Protein AF-A0A931ZSW9-F1 (afdb_monomer_lite)

Sequence (77 aa):
MRRVGLAAVALSILASPARAQSADARPLPERFPVGETLIYDARFGFINIGQAAMQVLSQDTIRGIPTLHIAFFIQGG

Foldseek 3Di:
DDDPDPPPPPPPPPDDPPVVPPPDPDPPCVVAPAQDKDKDFDDDVVRGFFIKMKGFHDFDADPNRTDTDIDIDGDGD

pLDDT: mean 81.31, std 18.85, range [39.25, 97.88]

Secondary structure (DSSP, 8-state):
------TTSTTSSSS-SGGG-----S-HHHHS-TT-EEEEEEEETTEEEEEEEEEEEEEEEETTEEEEEEEEEEEE-

Structure (mmCIF, N/CA/C/O backbone):
data_AF-A0A931ZSW9-F1
#
_entry.id   AF-A0A931ZSW9-F1
#
loop_
_atom_site.group_PDB
_atom_site.id
_atom_site.type_symbol
_atom_site.label_atom_id
_atom_site.label_alt_id
_atom_site.label_comp_id
_atom_site.label_asym_id
_atom_site.label_entity_id
_atom_site.label_seq_id
_atom_site.p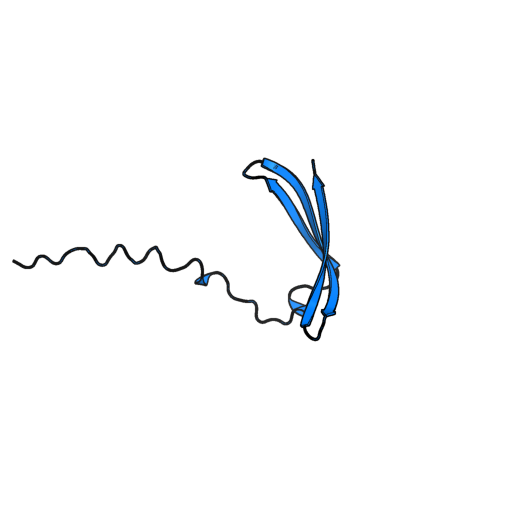dbx_PDB_ins_code
_atom_site.Cartn_x
_atom_site.Cartn_y
_atom_site.Cartn_z
_atom_site.occupancy
_atom_site.B_iso_or_equiv
_atom_site.auth_seq_id
_atom_site.auth_comp_id
_atom_site.auth_asym_id
_atom_site.auth_atom_id
_atom_site.pdbx_PDB_model_num
ATOM 1 N N . MET A 1 1 ? 11.862 -64.462 -0.275 1.00 39.25 1 MET A N 1
ATOM 2 C CA . MET A 1 1 ? 12.754 -63.287 -0.404 1.00 39.25 1 MET A CA 1
ATOM 3 C C . MET A 1 1 ? 11.912 -62.018 -0.313 1.00 39.25 1 MET A C 1
ATOM 5 O O . MET A 1 1 ? 11.089 -61.782 -1.186 1.00 39.25 1 MET A O 1
ATOM 9 N N . ARG A 1 2 ? 12.044 -61.257 0.784 1.00 49.16 2 ARG A N 1
ATOM 10 C CA . ARG A 1 2 ? 11.326 -59.994 1.032 1.00 49.16 2 ARG A CA 1
ATOM 11 C C . ARG A 1 2 ? 11.934 -58.884 0.170 1.00 49.16 2 ARG A C 1
ATOM 13 O O . ARG A 1 2 ? 13.071 -58.496 0.409 1.00 49.16 2 ARG A O 1
ATOM 20 N N . ARG A 1 3 ? 11.184 -58.358 -0.798 1.00 48.50 3 ARG A N 1
ATOM 21 C CA . ARG A 1 3 ? 11.510 -57.089 -1.462 1.00 48.50 3 ARG A CA 1
ATOM 22 C C . ARG A 1 3 ? 10.752 -55.982 -0.738 1.00 48.50 3 ARG A C 1
ATOM 24 O O . ARG A 1 3 ? 9.600 -55.710 -1.049 1.00 48.50 3 ARG A O 1
ATOM 31 N N . VAL A 1 4 ? 11.381 -55.406 0.284 1.00 51.56 4 VAL A N 1
ATOM 32 C CA . VAL A 1 4 ? 10.909 -54.165 0.911 1.00 51.56 4 VAL A CA 1
ATOM 33 C C . VAL A 1 4 ? 11.235 -53.048 -0.078 1.00 51.56 4 VAL A C 1
ATOM 35 O O . VAL A 1 4 ? 12.380 -52.626 -0.198 1.00 51.56 4 VAL A O 1
ATOM 38 N N . GLY A 1 5 ? 10.247 -52.684 -0.895 1.00 44.00 5 GLY A N 1
ATOM 39 C CA . GLY A 1 5 ? 10.377 -51.651 -1.915 1.00 44.00 5 GLY A CA 1
ATOM 40 C C . GLY A 1 5 ? 10.464 -50.270 -1.275 1.00 44.00 5 GLY A C 1
ATOM 41 O O . GLY A 1 5 ? 9.599 -49.892 -0.492 1.00 44.00 5 GLY A O 1
ATOM 42 N N . LEU A 1 6 ? 11.503 -49.532 -1.656 1.00 50.41 6 LEU A N 1
ATOM 43 C CA . LEU A 1 6 ? 11.884 -48.163 -1.286 1.00 50.41 6 LEU A CA 1
ATOM 44 C C . LEU A 1 6 ? 10.831 -47.056 -1.565 1.00 50.41 6 LEU A C 1
ATOM 46 O O . LEU A 1 6 ? 11.173 -45.884 -1.684 1.00 50.41 6 LEU A O 1
ATOM 50 N N . ALA A 1 7 ? 9.543 -47.377 -1.670 1.00 47.97 7 ALA A N 1
ATOM 51 C CA . ALA A 1 7 ? 8.517 -46.452 -2.155 1.00 47.97 7 ALA A CA 1
ATOM 52 C C . ALA A 1 7 ? 8.087 -45.362 -1.148 1.00 47.97 7 ALA A C 1
ATOM 54 O O . ALA A 1 7 ? 7.307 -44.485 -1.504 1.00 47.97 7 ALA A O 1
ATOM 55 N N . ALA A 1 8 ? 8.579 -45.377 0.095 1.00 50.53 8 ALA A N 1
ATOM 56 C CA . ALA A 1 8 ? 8.086 -44.479 1.145 1.00 50.53 8 ALA A CA 1
ATOM 57 C C . ALA A 1 8 ? 8.842 -43.140 1.281 1.00 50.53 8 ALA A C 1
ATOM 59 O O . ALA A 1 8 ? 8.414 -42.291 2.056 1.00 50.53 8 ALA A O 1
ATOM 60 N N . VAL A 1 9 ? 9.943 -42.912 0.552 1.00 51.72 9 VAL A N 1
ATOM 61 C CA . VAL A 1 9 ? 10.776 -41.699 0.743 1.00 51.72 9 VAL A CA 1
ATOM 62 C C . VAL A 1 9 ? 10.442 -40.570 -0.245 1.00 51.72 9 VAL A C 1
ATOM 64 O O . VAL A 1 9 ? 10.789 -39.420 -0.005 1.00 51.72 9 VAL A O 1
ATOM 67 N N . ALA A 1 10 ? 9.707 -40.844 -1.327 1.00 49.09 10 ALA A N 1
ATOM 68 C CA . ALA A 1 10 ? 9.454 -39.849 -2.376 1.00 49.09 10 ALA A CA 1
ATOM 69 C C . ALA A 1 10 ? 8.293 -38.869 -2.089 1.00 49.09 10 ALA A C 1
ATOM 71 O O . ALA A 1 10 ? 8.104 -37.923 -2.849 1.00 49.09 10 ALA A O 1
ATOM 72 N N . LEU A 1 11 ? 7.518 -39.056 -1.011 1.00 51.91 11 LEU A N 1
ATOM 73 C CA . LEU A 1 11 ? 6.323 -38.240 -0.731 1.00 51.91 11 LEU A CA 1
ATOM 74 C C . LEU A 1 11 ? 6.518 -37.127 0.315 1.00 51.91 11 LEU A C 1
ATOM 76 O O . LEU A 1 11 ? 5.558 -36.439 0.652 1.00 51.91 11 LEU A O 1
ATOM 80 N N . SER A 1 12 ? 7.727 -36.927 0.843 1.00 53.69 12 SER A N 1
ATOM 81 C CA . SER A 1 12 ? 7.969 -35.951 1.918 1.00 53.69 12 SER A CA 1
ATOM 82 C C . SER A 1 12 ? 8.271 -34.526 1.437 1.00 53.69 12 SER A C 1
ATOM 84 O O . SER A 1 12 ? 8.242 -33.607 2.249 1.00 53.69 12 SER A O 1
ATOM 86 N N . ILE A 1 13 ? 8.524 -34.303 0.140 1.00 57.72 13 ILE A N 1
ATOM 87 C CA . ILE A 1 13 ? 9.004 -32.998 -0.367 1.00 57.72 13 ILE A CA 1
ATOM 88 C C . ILE A 1 13 ? 7.859 -32.090 -0.861 1.00 57.72 13 ILE A C 1
ATOM 90 O O . ILE A 1 13 ? 8.032 -30.884 -0.999 1.00 57.72 13 ILE A O 1
ATOM 94 N N . LEU A 1 14 ? 6.652 -32.621 -1.075 1.00 54.75 14 LEU A N 1
ATOM 95 C CA . LEU A 1 14 ? 5.520 -31.833 -1.595 1.00 54.75 14 LEU A CA 1
ATOM 96 C C . LEU A 1 14 ? 4.679 -31.154 -0.502 1.00 54.75 14 LEU A C 1
ATOM 98 O O . LEU A 1 14 ? 3.808 -30.341 -0.806 1.00 54.75 14 LEU A O 1
ATOM 102 N N . ALA A 1 15 ? 4.936 -31.453 0.772 1.00 58.38 15 ALA A N 1
ATOM 103 C CA . ALA A 1 15 ? 4.195 -30.895 1.892 1.00 58.38 15 ALA A CA 1
ATOM 104 C C . ALA A 1 15 ? 5.018 -29.819 2.613 1.00 58.38 15 ALA A C 1
ATOM 106 O O . ALA A 1 15 ? 5.664 -30.124 3.614 1.00 58.38 15 ALA A O 1
ATOM 107 N N . SER A 1 16 ? 4.946 -28.565 2.139 1.00 56.28 16 SER A N 1
ATOM 108 C CA . SER A 1 16 ? 4.795 -27.336 2.961 1.00 56.28 16 SER A CA 1
ATOM 109 C C . SER A 1 16 ? 5.569 -26.108 2.439 1.00 56.28 16 SER A C 1
ATOM 111 O O . SER A 1 16 ? 6.610 -25.770 2.994 1.00 56.28 16 SER A O 1
ATOM 113 N N . PRO A 1 17 ? 5.000 -25.294 1.533 1.00 55.84 17 PRO A N 1
ATOM 114 C CA . PRO A 1 17 ? 5.102 -23.842 1.678 1.00 55.84 17 PRO A CA 1
ATOM 115 C C . PRO A 1 17 ? 4.015 -23.309 2.635 1.00 55.84 17 PRO A C 1
ATOM 117 O O . PRO A 1 17 ? 4.178 -22.261 3.247 1.00 55.84 17 PRO A O 1
ATOM 120 N N . ALA A 1 18 ? 2.928 -24.066 2.844 1.00 55.47 18 ALA A N 1
ATOM 121 C CA . ALA A 1 18 ? 1.766 -23.627 3.622 1.00 55.47 18 ALA A CA 1
ATOM 122 C C . ALA A 1 18 ? 2.033 -23.416 5.128 1.00 55.47 18 ALA A C 1
ATOM 124 O O . ALA A 1 18 ? 1.295 -22.682 5.774 1.00 55.47 18 ALA A O 1
ATOM 125 N N . ARG A 1 19 ? 3.085 -24.024 5.701 1.00 53.91 19 ARG A N 1
ATOM 126 C CA . ARG A 1 19 ? 3.445 -23.849 7.125 1.00 53.91 19 ARG A CA 1
ATOM 127 C C . ARG A 1 19 ? 4.205 -22.557 7.436 1.00 53.91 19 ARG A C 1
ATOM 129 O O . ARG A 1 19 ? 4.378 -22.256 8.611 1.00 53.91 19 ARG A O 1
ATOM 136 N N . ALA A 1 20 ? 4.667 -21.816 6.429 1.00 58.38 20 ALA A N 1
ATOM 137 C CA . ALA A 1 20 ? 5.433 -20.588 6.650 1.00 58.38 20 ALA A CA 1
ATOM 138 C C . ALA A 1 20 ? 4.546 -19.343 6.833 1.00 58.38 20 ALA A C 1
ATOM 140 O O . ALA A 1 20 ? 5.011 -18.333 7.354 1.00 58.38 20 ALA A O 1
ATOM 141 N N . GLN A 1 21 ? 3.266 -19.408 6.450 1.00 62.22 21 GLN A N 1
ATOM 142 C CA . GLN A 1 21 ? 2.336 -18.291 6.598 1.00 62.22 21 GLN A CA 1
ATOM 143 C C . GLN A 1 21 ? 1.617 -18.376 7.953 1.00 62.22 21 GLN A C 1
ATOM 145 O O . GLN A 1 21 ? 0.428 -18.684 8.028 1.00 62.22 21 GLN A O 1
ATOM 150 N N . SER A 1 22 ? 2.334 -18.124 9.048 1.00 67.62 22 SER A N 1
ATOM 151 C CA . SER A 1 22 ? 1.668 -17.849 10.324 1.00 67.62 22 SER A CA 1
ATOM 152 C C . SER A 1 22 ? 0.890 -16.544 10.175 1.00 67.62 22 SER A C 1
ATOM 154 O O . SER A 1 22 ? 1.485 -15.481 10.004 1.00 67.62 22 SER A O 1
ATOM 156 N N . ALA A 1 23 ? -0.441 -16.620 10.191 1.00 69.88 23 ALA A N 1
ATOM 157 C CA . ALA A 1 23 ? -1.269 -15.426 10.225 1.00 69.88 23 ALA A CA 1
ATOM 158 C C . ALA A 1 23 ? -0.989 -14.690 11.538 1.00 69.88 23 ALA A C 1
ATOM 160 O O . ALA A 1 23 ? -1.218 -15.225 12.622 1.00 69.88 23 ALA A O 1
ATOM 161 N N . ASP A 1 24 ? -0.469 -13.473 11.437 1.00 79.88 24 ASP A N 1
ATOM 162 C CA . ASP A 1 24 ? -0.292 -12.611 12.594 1.00 79.88 24 ASP A CA 1
ATOM 163 C C . ASP A 1 24 ? -1.671 -12.296 13.195 1.00 79.88 24 ASP A C 1
ATOM 165 O O . ASP A 1 24 ? -2.536 -11.731 12.522 1.00 79.88 24 ASP A O 1
ATOM 169 N N . ALA A 1 25 ? -1.898 -12.732 14.435 1.00 83.88 25 ALA A N 1
ATOM 170 C CA . ALA A 1 25 ? -3.196 -12.651 15.103 1.00 83.88 25 ALA A CA 1
ATOM 171 C C . ALA A 1 25 ? -3.515 -11.244 15.636 1.00 83.88 25 ALA A C 1
ATOM 173 O O . ALA A 1 25 ? -4.635 -11.003 16.089 1.00 83.88 25 ALA A O 1
ATOM 174 N N . ARG A 1 26 ? -2.553 -10.315 15.588 1.00 88.62 26 ARG A N 1
ATOM 175 C CA . ARG A 1 26 ? -2.740 -8.946 16.072 1.00 88.62 26 ARG A CA 1
ATOM 176 C C . ARG A 1 26 ? -3.861 -8.222 15.307 1.00 88.62 26 ARG A C 1
ATOM 178 O O . ARG A 1 26 ? -4.061 -8.457 14.109 1.00 88.62 26 ARG A O 1
ATOM 185 N N . PRO A 1 27 ? -4.619 -7.318 15.944 1.00 87.25 27 PRO A N 1
ATOM 186 C CA . PRO A 1 27 ? -5.561 -6.457 15.237 1.00 87.25 27 PRO A CA 1
ATOM 187 C C . PRO A 1 27 ? -4.877 -5.672 14.106 1.00 87.25 27 PRO A C 1
ATOM 189 O O . PRO A 1 27 ? -3.696 -5.341 14.192 1.00 87.25 27 PRO A O 1
ATOM 192 N N . LEU A 1 28 ? -5.619 -5.361 13.037 1.00 87.19 28 LEU A N 1
ATOM 193 C CA . LEU A 1 28 ? -5.136 -4.535 11.915 1.00 87.19 28 LEU A CA 1
ATOM 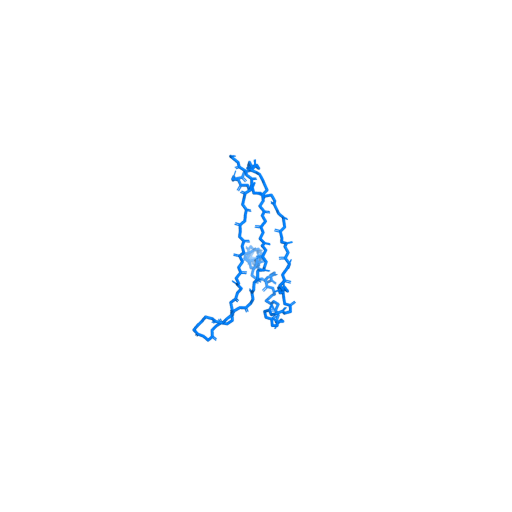194 C C . LEU A 1 28 ? -4.403 -3.256 12.372 1.00 87.19 28 LEU A C 1
ATOM 196 O O . LEU A 1 28 ? -3.321 -3.004 11.841 1.00 87.19 28 LEU A O 1
ATOM 200 N N . PRO A 1 29 ? -4.909 -2.516 13.384 1.00 85.38 29 PRO A N 1
ATOM 201 C CA . PRO A 1 29 ? -4.246 -1.313 13.869 1.00 85.38 29 PRO A CA 1
ATOM 202 C C . PRO A 1 29 ? -2.828 -1.498 14.394 1.00 85.38 29 PRO A C 1
ATOM 204 O O . PRO A 1 29 ? -2.000 -0.603 14.262 1.00 85.38 29 PRO A O 1
ATOM 207 N N . GLU A 1 30 ? -2.560 -2.655 14.990 1.00 90.44 30 GLU A N 1
ATOM 208 C CA . GLU A 1 30 ? -1.269 -2.981 15.585 1.00 90.44 30 GLU A CA 1
ATOM 209 C C . GLU A 1 30 ? -0.304 -3.569 14.550 1.00 90.44 30 GLU A C 1
ATOM 211 O O . GLU A 1 30 ? 0.907 -3.393 14.658 1.00 90.44 30 GLU A O 1
ATOM 216 N N . ARG A 1 31 ? -0.835 -4.257 13.530 1.00 90.25 31 ARG A N 1
ATOM 217 C CA . ARG A 1 31 ? -0.022 -4.826 12.448 1.00 90.25 31 ARG A CA 1
ATOM 218 C C . ARG A 1 31 ? 0.478 -3.787 11.458 1.00 90.25 31 ARG A C 1
ATOM 220 O O . ARG A 1 31 ? 1.580 -3.957 10.958 1.00 90.25 31 ARG A O 1
ATOM 227 N N . PHE A 1 32 ? -0.337 -2.772 11.169 1.00 92.88 32 PHE A N 1
ATOM 228 C CA . PHE A 1 32 ? -0.042 -1.758 10.155 1.00 92.88 32 PHE A CA 1
ATOM 229 C C . PHE A 1 32 ? -0.410 -0.357 10.664 1.00 92.88 32 PHE A C 1
ATOM 231 O O . PHE A 1 32 ? -1.489 0.158 10.337 1.00 92.88 32 PHE A O 1
ATOM 238 N N . PRO A 1 33 ? 0.437 0.261 11.505 1.00 94.31 33 PRO A N 1
ATOM 239 C CA . PRO A 1 33 ? 0.226 1.622 11.977 1.00 94.31 33 PRO A CA 1
ATOM 240 C C . PRO A 1 33 ? 0.079 2.637 10.835 1.00 94.31 33 PRO A C 1
ATOM 242 O O . PRO A 1 33 ? 0.753 2.567 9.807 1.00 94.31 33 PRO A O 1
ATOM 245 N N . VAL A 1 34 ? -0.791 3.629 11.033 1.00 96.50 34 VAL A N 1
ATOM 246 C CA . VAL A 1 34 ? -0.918 4.766 10.109 1.00 96.50 34 VAL A CA 1
ATOM 247 C C . VAL A 1 34 ? 0.410 5.523 10.029 1.00 96.50 34 VAL A C 1
ATOM 249 O O . VAL A 1 34 ? 1.051 5.778 11.046 1.00 96.50 34 VAL A O 1
ATOM 252 N N . GLY A 1 35 ? 0.814 5.890 8.813 1.00 96.31 35 GLY A N 1
ATOM 253 C CA . GLY A 1 35 ? 2.096 6.529 8.521 1.00 96.31 35 GLY A CA 1
ATOM 254 C C . GLY A 1 35 ? 3.225 5.549 8.192 1.00 96.31 35 GLY A C 1
ATOM 255 O O . GLY A 1 35 ? 4.249 5.983 7.661 1.00 96.31 35 GLY A O 1
ATOM 256 N N . GLU A 1 36 ? 3.049 4.244 8.431 1.00 96.06 36 GLU A N 1
ATOM 257 C CA . GLU A 1 36 ? 4.028 3.237 8.016 1.00 96.06 36 GLU A CA 1
ATOM 258 C C . GLU A 1 36 ? 4.197 3.238 6.491 1.00 96.06 36 GLU A C 1
ATOM 260 O O . GLU A 1 36 ? 3.224 3.349 5.740 1.00 96.06 36 GLU A O 1
ATOM 265 N N . THR A 1 37 ? 5.451 3.142 6.037 1.00 96.75 37 THR A N 1
ATOM 266 C CA . THR A 1 37 ? 5.809 3.142 4.616 1.00 96.75 37 THR A CA 1
ATOM 267 C C . THR A 1 37 ? 6.759 1.993 4.305 1.00 96.75 37 THR A C 1
ATOM 269 O O . THR A 1 37 ? 7.855 1.917 4.858 1.00 96.75 37 THR A O 1
ATOM 272 N N . LEU A 1 38 ? 6.360 1.130 3.374 1.00 96.31 38 LEU A N 1
ATOM 273 C CA . LEU A 1 38 ? 7.205 0.092 2.794 1.00 96.31 38 LEU A CA 1
ATOM 274 C C . LEU A 1 38 ? 7.807 0.608 1.485 1.00 96.31 38 LEU A C 1
ATOM 276 O O . LEU A 1 38 ? 7.063 0.910 0.554 1.00 96.31 38 LEU A O 1
ATOM 280 N N . ILE A 1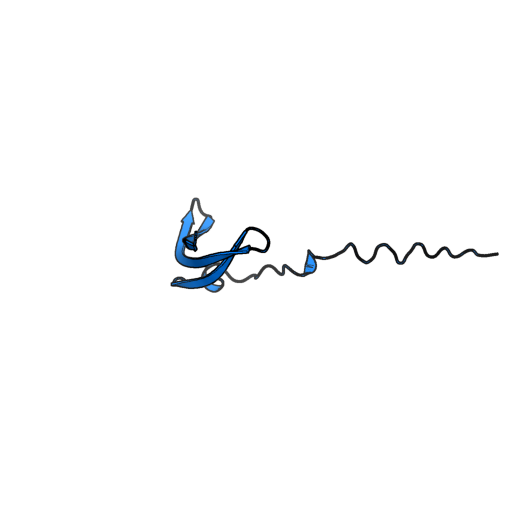 39 ? 9.136 0.664 1.399 1.00 96.31 39 ILE A N 1
ATOM 281 C CA . ILE A 1 39 ? 9.882 1.014 0.179 1.00 96.31 39 ILE A CA 1
ATOM 282 C C . ILE A 1 39 ? 10.509 -0.257 -0.391 1.00 96.31 39 ILE A C 1
ATOM 284 O O . ILE A 1 39 ? 11.114 -1.031 0.352 1.00 96.31 39 ILE A O 1
ATOM 288 N N . TYR A 1 40 ? 10.374 -0.481 -1.697 1.00 95.19 40 TYR A N 1
ATOM 289 C CA . TYR A 1 40 ? 10.868 -1.692 -2.348 1.00 95.19 40 TYR A CA 1
ATOM 290 C C . TYR A 1 40 ? 11.243 -1.481 -3.818 1.00 95.19 40 TYR A C 1
ATOM 292 O O . TYR A 1 40 ? 10.797 -0.538 -4.468 1.00 95.19 40 TYR A O 1
ATOM 300 N N . ASP A 1 41 ? 12.057 -2.390 -4.357 1.00 95.44 41 ASP A N 1
ATOM 301 C CA . ASP A 1 41 ? 12.386 -2.425 -5.784 1.00 95.44 41 ASP A CA 1
ATOM 302 C C . ASP A 1 41 ? 11.198 -2.948 -6.601 1.00 95.44 41 ASP A C 1
ATOM 304 O O . ASP A 1 41 ? 10.718 -4.065 -6.383 1.00 95.44 41 ASP A O 1
ATOM 308 N N . ALA A 1 42 ? 10.769 -2.183 -7.601 1.00 93.94 42 ALA A N 1
ATOM 309 C CA . ALA A 1 42 ? 9.808 -2.643 -8.591 1.00 93.94 42 ALA A CA 1
ATOM 310 C C . ALA A 1 42 ? 10.539 -3.460 -9.665 1.00 93.94 42 ALA A C 1
ATOM 312 O O . ALA A 1 42 ? 11.573 -3.039 -10.190 1.00 93.94 42 ALA A O 1
ATOM 313 N N . ARG A 1 43 ? 10.018 -4.645 -10.009 1.00 93.56 43 ARG A N 1
ATOM 314 C CA . ARG A 1 43 ? 10.651 -5.540 -10.992 1.00 93.56 43 ARG A CA 1
ATOM 315 C C . ARG A 1 43 ? 9.647 -6.121 -11.980 1.00 93.56 43 ARG A C 1
ATOM 317 O O . ARG A 1 43 ? 8.546 -6.503 -11.591 1.00 93.56 43 ARG A O 1
ATOM 324 N N . PHE A 1 44 ? 10.068 -6.255 -13.237 1.00 89.62 44 PHE A N 1
ATOM 325 C CA . PHE A 1 44 ? 9.387 -7.047 -14.261 1.00 89.62 44 PHE A CA 1
ATOM 326 C C . PHE A 1 44 ? 10.273 -8.236 -14.650 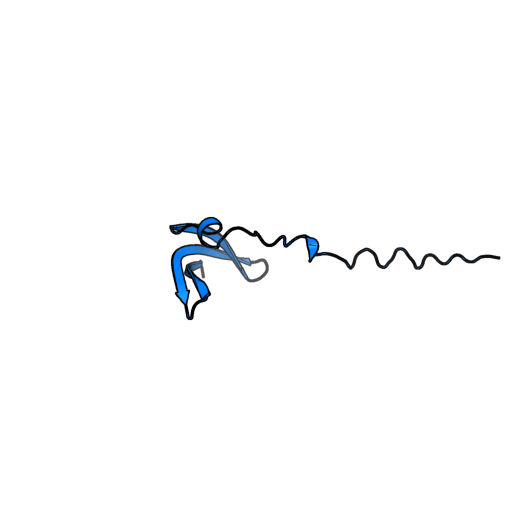1.00 89.62 44 PHE A C 1
ATOM 328 O O . PHE A 1 44 ? 11.331 -8.081 -15.267 1.00 89.62 44 PHE A O 1
ATOM 335 N N . GLY A 1 45 ? 9.879 -9.441 -14.236 1.00 91.38 45 GLY A N 1
ATOM 336 C CA . GLY A 1 45 ? 10.775 -10.596 -14.276 1.00 91.38 45 GLY A CA 1
ATOM 337 C C . GLY A 1 45 ? 12.053 -10.318 -13.475 1.00 91.38 45 GLY A C 1
ATOM 338 O O . GLY A 1 45 ? 11.998 -9.908 -12.317 1.00 91.38 45 GLY A O 1
ATOM 339 N N . PHE A 1 46 ? 13.216 -10.506 -14.098 1.00 92.75 46 PHE A N 1
ATOM 340 C CA . PHE A 1 46 ? 14.516 -10.249 -13.463 1.00 92.75 46 PHE A CA 1
ATOM 341 C C . PHE A 1 46 ? 14.973 -8.781 -13.552 1.00 92.75 46 PHE A C 1
ATOM 343 O O . PHE A 1 46 ? 15.944 -8.393 -12.894 1.00 92.75 46 PHE A O 1
ATOM 350 N N . ILE A 1 47 ? 14.266 -7.955 -14.328 1.00 92.94 47 ILE A N 1
ATOM 351 C CA . ILE A 1 47 ? 14.633 -6.570 -14.634 1.00 92.94 47 ILE A CA 1
ATOM 352 C C . ILE A 1 47 ? 14.099 -5.650 -13.528 1.00 92.94 47 ILE A C 1
ATOM 354 O O . ILE A 1 47 ? 12.914 -5.704 -13.209 1.00 92.94 47 ILE A O 1
ATOM 358 N N . ASN A 1 48 ? 14.963 -4.818 -12.935 1.00 92.94 48 ASN A N 1
ATOM 359 C CA . ASN A 1 48 ? 14.540 -3.738 -12.037 1.00 92.94 48 ASN A CA 1
ATOM 360 C C . ASN A 1 48 ? 14.021 -2.571 -12.894 1.00 92.94 48 ASN A C 1
ATOM 362 O O . ASN A 1 48 ? 14.726 -2.123 -13.795 1.00 92.94 48 ASN A O 1
ATOM 366 N N . ILE A 1 49 ? 12.792 -2.131 -12.625 1.00 94.00 49 ILE A N 1
ATOM 367 C CA . ILE A 1 49 ? 12.089 -1.072 -13.368 1.00 94.00 49 ILE A CA 1
ATOM 368 C C . ILE A 1 49 ? 11.948 0.220 -12.553 1.00 94.00 49 ILE A C 1
ATOM 370 O O . ILE A 1 49 ? 11.312 1.166 -13.002 1.00 94.00 49 ILE A O 1
ATOM 374 N N . GLY A 1 50 ? 12.523 0.271 -11.350 1.00 94.69 50 GLY A N 1
ATOM 375 C CA . GLY A 1 50 ? 12.495 1.432 -10.472 1.00 94.69 50 GLY A CA 1
ATOM 376 C C . GLY A 1 50 ? 12.219 1.068 -9.018 1.00 94.69 50 GLY A C 1
ATOM 377 O O . GLY A 1 50 ? 12.421 -0.066 -8.580 1.00 94.69 50 GLY A O 1
ATOM 378 N N . GLN A 1 51 ? 11.731 2.049 -8.267 1.00 96.12 51 GLN A N 1
ATOM 379 C CA . GLN A 1 51 ? 11.325 1.873 -6.877 1.00 96.12 51 GLN A CA 1
ATOM 380 C C . GLN A 1 51 ? 9.836 2.118 -6.710 1.00 96.12 51 GLN A C 1
ATOM 382 O O . GLN A 1 51 ? 9.218 2.891 -7.441 1.00 96.12 51 GLN A O 1
ATOM 387 N N . ALA A 1 52 ? 9.264 1.452 -5.720 1.00 95.75 52 ALA A N 1
ATOM 388 C CA . ALA A 1 52 ? 7.890 1.631 -5.325 1.00 95.75 52 ALA A CA 1
ATOM 389 C C . ALA A 1 52 ? 7.777 1.843 -3.815 1.00 95.75 52 ALA A C 1
ATOM 391 O O . ALA A 1 52 ? 8.620 1.399 -3.033 1.00 95.75 52 ALA A O 1
ATOM 392 N N . ALA A 1 53 ? 6.714 2.534 -3.422 1.00 96.75 53 ALA A N 1
ATOM 393 C CA . ALA A 1 53 ? 6.363 2.778 -2.038 1.00 96.75 53 ALA A CA 1
ATOM 394 C C . ALA A 1 53 ? 4.891 2.434 -1.792 1.00 96.75 53 ALA A C 1
ATOM 396 O O . ALA A 1 53 ? 4.019 2.755 -2.602 1.00 96.75 53 ALA A O 1
ATOM 397 N N . MET A 1 54 ? 4.618 1.809 -0.651 1.00 97.50 54 M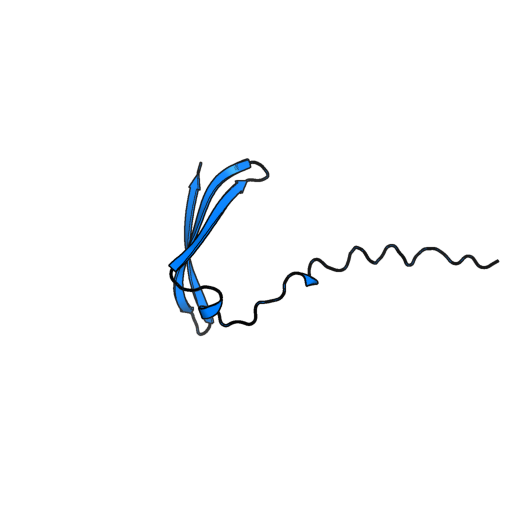ET A N 1
ATOM 398 C CA . MET A 1 54 ? 3.277 1.620 -0.103 1.00 97.50 54 MET A CA 1
ATOM 399 C C . MET A 1 54 ? 3.192 2.333 1.238 1.00 97.50 54 MET A C 1
ATOM 401 O O . MET A 1 54 ? 3.963 2.012 2.137 1.00 97.50 54 MET A O 1
ATOM 405 N N . GLN A 1 55 ? 2.251 3.263 1.384 1.00 97.88 55 GLN A N 1
ATOM 406 C CA . GLN A 1 55 ? 2.041 4.006 2.625 1.00 97.88 55 GLN A CA 1
ATOM 407 C C . GLN A 1 55 ? 0.650 3.742 3.197 1.00 97.88 55 GLN A C 1
ATOM 409 O O . GLN A 1 55 ? -0.346 3.856 2.482 1.00 97.88 55 GLN A O 1
ATOM 414 N N . VAL A 1 56 ? 0.573 3.451 4.496 1.00 97.75 56 VAL A N 1
ATOM 415 C CA . VAL A 1 56 ? -0.698 3.354 5.226 1.00 97.75 56 VAL A CA 1
ATOM 416 C C . VAL A 1 56 ? -1.202 4.766 5.526 1.00 97.75 56 VAL A C 1
ATOM 418 O O . VAL A 1 56 ? -0.664 5.448 6.398 1.00 97.75 56 VAL A O 1
ATOM 421 N N . LEU A 1 57 ? -2.231 5.215 4.805 1.00 97.81 57 LEU A N 1
ATOM 422 C CA . LEU A 1 57 ? -2.811 6.551 4.972 1.00 97.81 57 LEU A CA 1
ATOM 423 C C . LEU A 1 57 ? -3.823 6.608 6.116 1.00 97.81 57 LEU A C 1
ATOM 425 O O . LEU A 1 57 ? -3.815 7.544 6.912 1.00 97.81 57 LEU A O 1
ATOM 429 N N . SER A 1 58 ? -4.709 5.617 6.179 1.00 96.44 58 SER A N 1
ATOM 430 C CA . SER A 1 58 ? -5.744 5.509 7.205 1.00 96.44 58 SER A CA 1
ATOM 431 C C . SER A 1 58 ? -6.168 4.059 7.410 1.00 96.44 58 SER A C 1
ATOM 433 O O . SER A 1 58 ? -5.895 3.170 6.598 1.00 96.44 58 SER A O 1
ATOM 435 N N . GLN A 1 59 ? -6.835 3.828 8.535 1.00 95.25 59 GLN A N 1
ATOM 436 C CA . GLN A 1 59 ? -7.534 2.589 8.840 1.00 95.25 59 GLN A CA 1
ATOM 437 C C . GLN A 1 59 ? -9.022 2.911 8.874 1.00 95.25 59 GLN A C 1
ATOM 439 O O . GLN A 1 59 ? -9.460 3.747 9.661 1.00 95.25 59 GLN A O 1
ATOM 444 N N . ASP A 1 60 ? -9.781 2.250 8.015 1.00 94.88 60 ASP A N 1
ATOM 445 C CA . ASP A 1 60 ? -11.179 2.556 7.753 1.00 94.88 60 ASP A CA 1
ATOM 446 C C . ASP A 1 60 ? -12.069 1.342 8.022 1.00 94.88 60 ASP A C 1
ATOM 448 O O . ASP A 1 60 ? -11.615 0.222 8.270 1.00 94.88 60 ASP A O 1
ATOM 452 N N . THR A 1 61 ? -13.381 1.561 7.965 1.00 95.25 61 THR A N 1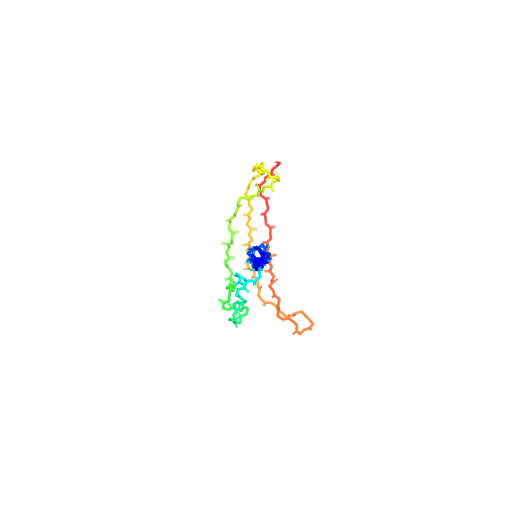
ATOM 453 C CA . THR A 1 61 ? -14.378 0.489 7.991 1.00 95.25 61 THR A CA 1
ATOM 454 C C . THR A 1 61 ? -15.279 0.614 6.775 1.00 95.25 61 THR A C 1
ATOM 456 O O . THR A 1 61 ? -16.021 1.583 6.636 1.00 95.25 61 THR A O 1
ATOM 459 N N . ILE A 1 62 ? -15.254 -0.392 5.901 1.00 96.06 62 ILE A N 1
ATOM 460 C CA . ILE A 1 62 ? -16.068 -0.425 4.685 1.00 96.06 62 ILE A CA 1
ATOM 461 C C . ILE A 1 62 ? -17.060 -1.573 4.824 1.00 96.06 62 ILE A C 1
ATOM 463 O O . ILE A 1 62 ? -16.670 -2.734 4.897 1.00 96.06 62 ILE A O 1
ATOM 467 N N . ARG A 1 63 ? -18.361 -1.255 4.893 1.00 97.19 63 ARG A N 1
ATOM 468 C CA . ARG A 1 63 ? -19.447 -2.249 5.059 1.00 97.19 63 ARG A CA 1
ATOM 469 C C . ARG A 1 63 ? -19.249 -3.165 6.281 1.00 97.19 63 ARG A C 1
ATOM 471 O O . ARG A 1 63 ? -19.525 -4.357 6.220 1.00 97.19 63 ARG A O 1
ATOM 478 N N . GLY A 1 64 ? -18.752 -2.599 7.382 1.00 95.38 64 GLY A N 1
ATOM 479 C CA . GLY A 1 64 ? -18.470 -3.335 8.619 1.00 95.38 64 GLY A CA 1
ATOM 480 C C . GLY A 1 64 ? -17.158 -4.126 8.612 1.00 95.38 64 GLY A C 1
ATOM 481 O O . GLY A 1 64 ? -16.883 -4.828 9.579 1.00 95.38 64 GLY A O 1
ATOM 482 N N . ILE A 1 65 ? -16.343 -4.013 7.557 1.00 93.38 65 ILE A N 1
ATOM 483 C CA . ILE A 1 65 ? -15.065 -4.718 7.431 1.00 93.38 65 ILE A CA 1
ATOM 484 C C . ILE A 1 65 ? -13.904 -3.736 7.664 1.00 93.38 65 ILE A C 1
ATOM 486 O O . ILE A 1 65 ? -13.779 -2.759 6.914 1.00 93.38 65 ILE A O 1
ATOM 490 N N . PRO A 1 66 ? -13.035 -3.983 8.664 1.00 92.62 66 PRO A N 1
ATOM 491 C CA . PRO A 1 66 ? -11.810 -3.213 8.860 1.00 92.62 66 PRO A CA 1
ATOM 492 C C . PRO A 1 66 ? -10.909 -3.284 7.623 1.00 92.62 66 PRO A C 1
ATOM 494 O O . PRO A 1 66 ? -10.599 -4.372 7.140 1.00 92.62 66 PRO A O 1
ATOM 497 N N . THR A 1 67 ? -10.504 -2.129 7.101 1.00 94.25 67 THR A N 1
ATOM 498 C CA . THR A 1 67 ? -9.785 -2.005 5.826 1.00 94.25 67 THR A CA 1
ATOM 499 C C . THR A 1 67 ? -8.638 -1.003 5.953 1.00 94.25 67 THR A C 1
ATOM 501 O O . THR A 1 67 ? -8.766 -0.002 6.650 1.00 94.25 67 THR A O 1
ATOM 504 N N . LEU A 1 68 ? -7.516 -1.255 5.275 1.00 95.81 68 LEU A N 1
ATOM 505 C CA . LEU A 1 68 ? -6.429 -0.280 5.145 1.00 95.81 68 LEU A CA 1
ATOM 506 C C . LEU A 1 68 ? -6.649 0.581 3.904 1.00 95.81 68 LEU A C 1
ATOM 508 O O . LEU A 1 68 ? -6.854 0.049 2.812 1.00 95.81 68 LEU A O 1
ATOM 512 N N . HIS A 1 69 ? -6.530 1.894 4.054 1.00 97.00 69 HIS A N 1
ATOM 513 C CA . HIS A 1 69 ? -6.378 2.802 2.929 1.00 97.00 69 HIS A CA 1
ATOM 514 C C . HIS A 1 69 ? -4.887 2.996 2.670 1.00 97.00 69 HIS A C 1
ATOM 516 O O . HIS A 1 69 ? -4.167 3.585 3.479 1.00 97.00 69 HIS A O 1
ATOM 522 N N . ILE A 1 70 ? -4.416 2.450 1.553 1.00 97.19 70 ILE A N 1
ATOM 523 C CA . ILE A 1 70 ? -2.999 2.422 1.199 1.00 97.19 70 ILE A CA 1
ATOM 524 C C . ILE A 1 70 ? -2.791 3.267 -0.051 1.00 97.19 70 ILE A C 1
ATOM 526 O O . ILE A 1 70 ? -3.467 3.055 -1.059 1.00 97.19 70 ILE A O 1
ATOM 530 N N . ALA A 1 71 ? -1.835 4.191 0.001 1.00 97.31 71 ALA A N 1
ATOM 531 C CA . ALA A 1 71 ? -1.335 4.861 -1.189 1.00 97.31 71 ALA A CA 1
ATOM 532 C C . ALA A 1 71 ? -0.178 4.071 -1.787 1.00 97.31 71 ALA A C 1
ATOM 534 O O . ALA A 1 71 ? 0.730 3.639 -1.073 1.00 97.31 71 ALA A O 1
ATOM 535 N N . PHE A 1 72 ? -0.220 3.905 -3.104 1.00 95.44 72 PHE A N 1
ATOM 536 C CA . PHE A 1 72 ? 0.794 3.194 -3.856 1.00 95.44 72 PHE A CA 1
ATOM 537 C C . PHE A 1 72 ? 1.455 4.124 -4.868 1.00 95.44 72 PHE A C 1
ATOM 539 O O . PHE A 1 72 ? 0.774 4.759 -5.672 1.00 95.44 72 PHE A O 1
ATOM 546 N N . PHE A 1 73 ? 2.783 4.179 -4.831 1.00 93.62 73 PHE A N 1
ATOM 547 C CA . PHE A 1 73 ? 3.589 5.014 -5.710 1.00 93.62 73 PHE A CA 1
ATOM 548 C C . PHE A 1 73 ? 4.632 4.146 -6.402 1.00 93.62 73 PHE A C 1
ATOM 550 O O . PHE A 1 73 ? 5.349 3.407 -5.736 1.00 93.62 73 PHE A O 1
ATOM 557 N N . ILE A 1 74 ? 4.740 4.253 -7.725 1.00 91.50 74 ILE A N 1
ATOM 558 C CA . ILE A 1 74 ? 5.860 3.697 -8.490 1.00 91.50 74 ILE A CA 1
ATOM 559 C C . ILE A 1 74 ? 6.599 4.866 -9.124 1.00 91.50 74 ILE A C 1
ATOM 561 O O . ILE A 1 74 ? 5.994 5.685 -9.814 1.00 91.50 74 ILE A O 1
ATOM 565 N N . GLN A 1 75 ? 7.910 4.908 -8.924 1.00 90.00 75 GLN A N 1
ATOM 566 C CA . GLN A 1 75 ? 8.822 5.761 -9.664 1.00 90.00 75 GLN A CA 1
ATOM 567 C C . GLN A 1 75 ? 9.718 4.866 -10.521 1.00 90.00 75 GLN A C 1
ATOM 569 O O . GLN A 1 75 ? 10.615 4.190 -10.014 1.00 90.00 75 GLN A O 1
ATOM 574 N N . GLY A 1 76 ? 9.447 4.844 -11.822 1.00 82.69 76 GLY A N 1
ATOM 575 C CA . GLY A 1 76 ? 10.059 3.910 -12.761 1.00 82.69 76 GLY A CA 1
ATOM 576 C C . GLY A 1 76 ? 9.594 4.141 -14.197 1.00 82.69 76 GLY A C 1
ATOM 577 O O . GLY A 1 76 ? 8.687 4.946 -14.419 1.00 82.69 76 GLY A O 1
ATOM 578 N N . GLY A 1 77 ? 10.219 3.452 -15.154 1.00 66.81 77 GLY A N 1
ATOM 579 C CA . GLY A 1 77 ? 9.947 3.548 -16.594 1.00 66.81 77 GLY A CA 1
ATOM 580 C C . GLY A 1 77 ? 10.186 2.229 -17.308 1.00 66.81 77 GLY A C 1
ATOM 581 O O . GLY A 1 77 ? 11.099 1.491 -16.873 1.00 66.81 77 GLY A O 1
#

Radius of gyration: 22.07 Å; chains: 1; bounding box: 34×70×33 Å